Protein AF-A0A522D0Q1-F1 (afdb_monomer_lite)

Radius of gyration: 37.83 Å; chains: 1; bounding box: 61×31×117 Å

Sequence (93 aa):
MTEAVTRYIGIVVTIIVFVVLYVWQNIEVMKMKMEYRRGVRIEKQLVKENDRLHYEIERMRRLDRIEKYAQGAGLRYLGPQDFDVITVKQKGK

Foldseek 3Di:
DVVVVVVVVVVVVVVVVVVVVVVVVVVVVVVVVVVVVVVVVVVVVVVVVVVVVVVVVVVVVVVVVVVVVCVVVVNDDDDPVNDDDPDDDPDDD

Secondary structure (DSSP, 8-state):
-HHHHHHHHHHHHHHHHHHHHHHHHHHHHHHHHHHHHHHHHHHHHHHHHHHHHHHHHHHHHHHHHHHHHHHHTT-----GGG-----------

Structure (mmCIF, N/CA/C/O backbone):
data_AF-A0A522D0Q1-F1
#
_entry.id   AF-A0A522D0Q1-F1
#
loop_
_atom_site.group_PDB
_atom_site.id
_atom_site.type_symbol
_atom_site.label_atom_id
_atom_site.label_alt_id
_atom_site.label_comp_id
_atom_site.label_asym_id
_atom_site.label_entity_id
_atom_site.label_seq_id
_atom_site.pdbx_PDB_ins_code
_atom_site.Cartn_x
_atom_site.Cartn_y
_atom_site.Cartn_z
_atom_site.occupancy
_atom_site.B_iso_or_equiv
_atom_site.auth_seq_id
_atom_site.auth_comp_id
_atom_site.auth_asym_id
_atom_site.auth_atom_id
_atom_site.pdbx_PDB_model_n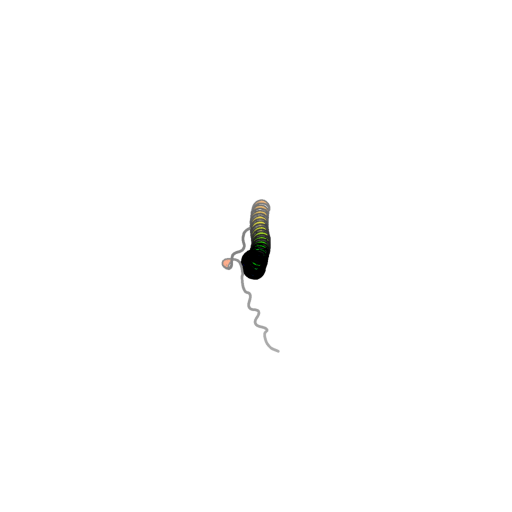um
ATOM 1 N N . MET A 1 1 ? 26.894 0.412 -49.886 1.00 60.81 1 MET A N 1
ATOM 2 C CA . MET A 1 1 ? 27.481 0.170 -48.544 1.00 60.81 1 MET A CA 1
ATOM 3 C C . MET A 1 1 ? 26.781 0.982 -47.455 1.00 60.81 1 MET A C 1
ATOM 5 O O . MET A 1 1 ? 26.421 0.403 -46.442 1.00 60.81 1 MET A O 1
ATOM 9 N N . THR A 1 2 ? 26.521 2.276 -47.666 1.00 73.81 2 THR A N 1
ATOM 10 C CA . THR A 1 2 ? 25.859 3.179 -46.702 1.00 73.81 2 THR A CA 1
ATOM 11 C C . THR A 1 2 ? 24.452 2.740 -46.273 1.00 73.81 2 THR A C 1
ATOM 13 O O . THR A 1 2 ? 24.175 2.732 -45.081 1.00 73.81 2 THR A O 1
ATOM 16 N N . GLU A 1 3 ? 23.594 2.275 -47.188 1.00 75.81 3 GLU A N 1
ATOM 17 C CA . GLU A 1 3 ? 22.222 1.848 -46.836 1.00 75.81 3 GLU A CA 1
ATOM 18 C C . GLU A 1 3 ? 22.165 0.653 -45.873 1.00 75.81 3 GLU A C 1
ATOM 20 O O . GLU A 1 3 ? 21.329 0.611 -44.969 1.00 75.81 3 GLU A O 1
ATOM 25 N N . ALA A 1 4 ? 23.066 -0.319 -46.046 1.00 80.69 4 ALA A N 1
ATOM 26 C CA . ALA A 1 4 ? 23.149 -1.480 -45.165 1.00 80.69 4 ALA A CA 1
ATOM 27 C C . ALA A 1 4 ? 23.586 -1.067 -43.752 1.00 80.69 4 ALA A C 1
ATOM 29 O O . ALA A 1 4 ? 23.024 -1.545 -42.769 1.00 80.69 4 ALA A O 1
ATOM 30 N N . VAL A 1 5 ? 24.527 -0.122 -43.655 1.00 86.50 5 VAL A N 1
ATOM 31 C CA . VAL A 1 5 ? 25.000 0.432 -42.381 1.00 86.50 5 VAL A CA 1
ATOM 32 C C . VAL A 1 5 ? 23.883 1.203 -41.673 1.00 86.50 5 VAL A C 1
ATOM 34 O O . VAL A 1 5 ? 23.660 0.983 -40.486 1.00 86.50 5 VAL A O 1
ATOM 37 N N . THR A 1 6 ? 23.115 2.034 -42.386 1.00 88.50 6 THR A N 1
ATOM 38 C CA . THR A 1 6 ? 21.985 2.776 -41.800 1.00 88.50 6 THR A CA 1
ATOM 39 C C . THR A 1 6 ? 20.905 1.841 -41.248 1.00 88.50 6 THR A C 1
ATOM 41 O O . THR A 1 6 ? 20.423 2.051 -40.134 1.00 88.50 6 THR A O 1
ATOM 44 N N . ARG A 1 7 ? 20.555 0.771 -41.977 1.00 89.00 7 ARG A N 1
ATOM 45 C CA . ARG A 1 7 ? 19.598 -0.243 -41.495 1.00 89.00 7 ARG A CA 1
ATOM 46 C C . ARG A 1 7 ? 20.121 -0.973 -40.260 1.00 89.00 7 ARG A C 1
ATOM 48 O O . ARG A 1 7 ? 19.373 -1.174 -39.307 1.00 89.00 7 ARG A O 1
ATOM 55 N N . TYR A 1 8 ? 21.405 -1.324 -40.256 1.00 92.19 8 TYR A N 1
ATOM 56 C CA . TYR A 1 8 ? 22.031 -2.016 -39.133 1.00 92.19 8 TYR A CA 1
ATOM 57 C C . TYR A 1 8 ? 22.050 -1.152 -37.866 1.00 92.19 8 TYR A C 1
ATOM 59 O O . TYR A 1 8 ? 21.669 -1.617 -36.794 1.00 92.19 8 TYR A O 1
ATOM 67 N N . ILE A 1 9 ? 22.400 0.132 -37.993 1.00 93.88 9 ILE A N 1
ATOM 68 C CA . ILE A 1 9 ? 22.359 1.093 -36.881 1.00 93.88 9 ILE A CA 1
ATOM 69 C C . ILE A 1 9 ? 20.933 1.223 -36.329 1.00 93.88 9 ILE A C 1
ATOM 71 O O . ILE A 1 9 ? 20.748 1.186 -35.115 1.00 93.88 9 ILE A O 1
ATOM 75 N N . GLY A 1 10 ? 19.918 1.302 -37.196 1.00 93.94 10 GLY A N 1
ATOM 76 C CA . GLY A 1 10 ? 18.515 1.367 -36.771 1.00 93.94 10 GLY A CA 1
ATOM 77 C C . GLY A 1 10 ? 18.078 0.158 -35.935 1.00 93.94 10 GLY A C 1
ATOM 78 O O . GLY A 1 10 ? 17.434 0.319 -34.895 1.00 93.94 10 GLY A O 1
ATOM 79 N N . ILE A 1 11 ? 18.479 -1.049 -36.344 1.00 94.31 11 ILE A N 1
ATOM 80 C CA . ILE A 1 11 ? 18.198 -2.290 -35.605 1.00 94.31 11 ILE A CA 1
ATOM 81 C C . ILE A 1 11 ? 18.893 -2.273 -34.240 1.00 94.31 11 ILE A C 1
ATOM 83 O O . ILE A 1 11 ? 18.255 -2.546 -33.225 1.00 94.31 11 ILE A O 1
ATOM 87 N N . VAL A 1 12 ? 20.176 -1.904 -34.195 1.00 95.56 12 VAL A N 1
ATOM 88 C CA . VAL A 1 12 ? 20.951 -1.853 -32.945 1.00 95.56 12 VAL A CA 1
ATOM 89 C C . VAL A 1 12 ? 20.346 -0.855 -31.958 1.00 95.56 12 VAL A C 1
ATOM 91 O O . VAL A 1 12 ? 20.140 -1.196 -30.796 1.00 95.56 12 VAL A O 1
ATOM 94 N N . VAL A 1 13 ? 19.995 0.349 -32.416 1.00 96.12 13 VAL A N 1
ATOM 95 C CA . VAL A 1 13 ? 19.355 1.369 -31.570 1.00 96.12 13 VAL A CA 1
ATOM 96 C C . VAL A 1 13 ? 18.019 0.865 -31.032 1.00 96.12 13 VAL A C 1
ATOM 98 O O . VAL A 1 13 ? 17.738 1.014 -29.845 1.00 96.12 13 VAL A O 1
ATOM 101 N N . THR A 1 14 ? 17.222 0.212 -31.878 1.00 95.50 14 THR A N 1
ATOM 102 C CA . THR A 1 14 ? 15.922 -0.334 -31.475 1.00 95.50 14 THR A CA 1
ATOM 103 C C . THR A 1 14 ? 16.089 -1.399 -30.395 1.00 95.50 14 THR A C 1
ATOM 105 O O . THR A 1 14 ? 15.413 -1.338 -29.373 1.00 95.50 14 THR A O 1
ATOM 108 N N . ILE A 1 15 ? 17.033 -2.329 -30.562 1.00 95.88 15 ILE A N 1
ATOM 109 C CA . ILE A 1 15 ? 17.322 -3.361 -29.559 1.00 95.88 15 ILE A CA 1
ATOM 110 C C . ILE A 1 15 ? 17.749 -2.725 -28.232 1.00 95.88 15 ILE A C 1
ATOM 112 O O . ILE A 1 15 ? 17.217 -3.097 -27.189 1.00 95.88 15 ILE A O 1
ATOM 116 N N . ILE A 1 16 ? 18.653 -1.740 -28.256 1.00 95.69 16 ILE A N 1
ATOM 117 C CA . ILE A 1 16 ? 19.117 -1.051 -27.041 1.00 95.69 16 ILE A CA 1
ATOM 118 C C . ILE A 1 16 ? 17.943 -0.390 -26.309 1.00 95.69 16 ILE A C 1
ATOM 120 O O . ILE A 1 16 ? 17.790 -0.577 -25.102 1.00 95.69 16 ILE A O 1
ATOM 124 N N . VAL A 1 17 ? 17.085 0.333 -27.033 1.00 96.31 17 VAL A N 1
ATOM 125 C CA . VAL A 1 17 ? 15.896 0.975 -26.453 1.00 96.31 17 VAL A CA 1
ATOM 126 C C . VAL A 1 17 ? 14.955 -0.067 -25.848 1.00 96.31 17 VAL A C 1
ATOM 128 O O . VAL A 1 17 ? 14.500 0.110 -24.719 1.00 96.31 17 VAL A O 1
ATOM 131 N N . PHE A 1 18 ? 14.710 -1.180 -26.542 1.00 96.19 18 PHE A N 1
ATOM 132 C CA . PHE A 1 18 ? 13.881 -2.268 -26.023 1.00 96.19 18 PHE A CA 1
ATOM 133 C C . PHE A 1 18 ? 14.449 -2.883 -24.742 1.00 96.19 18 PHE A C 1
ATOM 135 O O . PHE A 1 18 ? 13.691 -3.124 -23.805 1.00 96.19 18 PHE A O 1
ATOM 142 N N . VAL A 1 19 ? 15.764 -3.102 -24.660 1.00 95.81 19 VAL A N 1
ATOM 143 C CA . VAL A 1 19 ? 16.399 -3.636 -23.445 1.00 9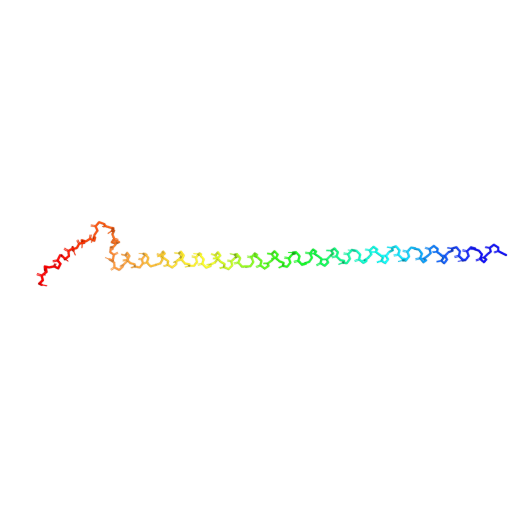5.81 19 VAL A CA 1
ATOM 144 C C . VAL A 1 19 ? 16.248 -2.664 -22.275 1.00 95.81 19 VAL A C 1
ATOM 146 O O . VAL A 1 19 ? 15.875 -3.081 -21.178 1.00 95.81 19 VAL A O 1
ATOM 149 N N . VAL A 1 20 ? 16.484 -1.369 -22.498 1.00 95.38 20 VAL A N 1
ATOM 150 C CA . VAL A 1 20 ? 16.330 -0.348 -21.451 1.00 95.38 20 VAL A CA 1
ATOM 151 C C . VAL A 1 20 ? 14.881 -0.276 -20.968 1.00 95.38 20 VAL A C 1
ATOM 153 O O . VAL A 1 20 ? 14.640 -0.304 -19.760 1.00 95.38 20 VAL A O 1
ATOM 156 N N . LEU A 1 21 ? 13.912 -0.254 -21.889 1.00 95.25 21 LEU A N 1
ATOM 157 C CA . LEU A 1 21 ? 12.487 -0.256 -21.551 1.00 95.25 21 LEU A CA 1
ATOM 158 C C . LEU A 1 21 ? 12.074 -1.522 -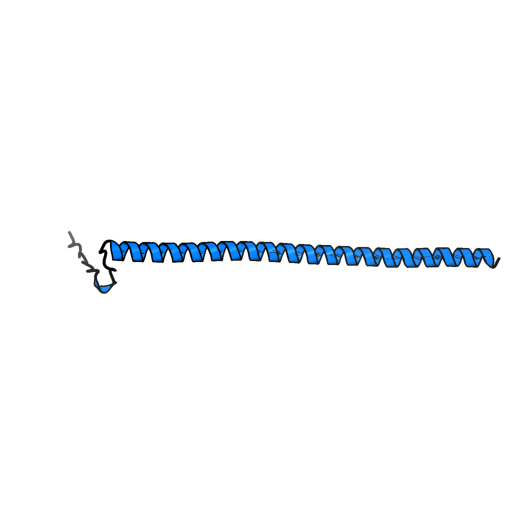20.799 1.00 95.25 21 LEU A C 1
ATOM 160 O O . LEU A 1 21 ? 11.317 -1.437 -19.836 1.00 95.25 21 LEU A O 1
ATOM 164 N N . TYR A 1 22 ? 12.594 -2.684 -21.190 1.00 93.81 22 TYR A N 1
ATOM 165 C CA . TYR A 1 22 ? 12.314 -3.946 -20.513 1.00 93.81 22 TYR A CA 1
ATOM 166 C C . TYR A 1 22 ? 12.799 -3.933 -19.058 1.00 93.81 22 TYR A C 1
ATOM 168 O O . TYR A 1 22 ? 12.051 -4.284 -18.143 1.00 93.81 22 TYR A O 1
ATOM 176 N N . VAL A 1 23 ? 14.036 -3.484 -18.826 1.00 93.00 23 VAL A N 1
ATOM 177 C CA . VAL A 1 23 ? 14.593 -3.367 -17.470 1.00 93.00 23 VAL A CA 1
ATOM 178 C C . VAL A 1 23 ? 13.804 -2.345 -16.651 1.00 93.00 23 VAL A C 1
ATOM 180 O O . VAL A 1 23 ? 13.487 -2.602 -15.488 1.00 93.00 23 VAL A O 1
ATOM 183 N N . TRP A 1 24 ? 13.429 -1.217 -17.257 1.00 94.31 24 TRP A N 1
ATOM 184 C CA . TRP A 1 24 ? 12.612 -0.199 -16.603 1.00 94.31 24 TRP A CA 1
ATOM 185 C C . TRP A 1 24 ? 11.247 -0.749 -16.168 1.00 94.31 24 TRP A C 1
ATOM 187 O O . TRP A 1 24 ? 10.896 -0.671 -14.990 1.00 94.31 24 TRP A O 1
ATOM 197 N N . GLN A 1 25 ? 10.516 -1.385 -17.088 1.00 90.38 25 GLN A N 1
ATOM 198 C CA . GLN A 1 25 ? 9.225 -2.016 -16.802 1.00 90.38 25 GLN A CA 1
ATOM 199 C C . GLN A 1 25 ? 9.344 -3.075 -15.702 1.00 90.38 25 GLN A C 1
ATOM 201 O O . GLN A 1 25 ? 8.477 -3.164 -14.835 1.00 90.38 25 GLN A O 1
ATOM 206 N N . ASN A 1 26 ? 10.428 -3.855 -15.686 1.00 91.94 26 ASN A N 1
ATOM 207 C CA . ASN A 1 26 ? 10.656 -4.864 -14.654 1.00 91.94 26 ASN A CA 1
ATOM 208 C C . ASN A 1 26 ? 10.741 -4.243 -13.248 1.00 91.94 26 ASN A C 1
ATOM 210 O O . ASN A 1 26 ? 10.092 -4.718 -12.309 1.00 91.94 26 ASN A O 1
ATOM 214 N N . ILE A 1 27 ? 11.489 -3.144 -13.117 1.00 86.81 27 ILE A N 1
ATOM 215 C CA . ILE A 1 27 ? 11.637 -2.409 -11.855 1.00 86.81 27 ILE A CA 1
ATOM 216 C C . ILE A 1 27 ? 10.311 -1.755 -11.453 1.00 86.81 27 ILE A C 1
ATOM 218 O O . ILE A 1 27 ? 9.925 -1.807 -10.283 1.00 86.81 27 ILE A O 1
ATOM 222 N N . GLU A 1 28 ? 9.601 -1.157 -12.405 1.00 90.19 28 GLU A N 1
ATOM 223 C CA . GLU A 1 28 ? 8.337 -0.463 -12.161 1.00 90.19 28 GLU A CA 1
ATOM 224 C C . GLU A 1 28 ? 7.237 -1.425 -11.694 1.00 90.19 28 GLU A C 1
ATOM 226 O O . GLU A 1 28 ? 6.599 -1.192 -10.665 1.00 90.19 28 GLU A O 1
ATOM 231 N N . VAL A 1 29 ? 7.117 -2.588 -12.339 1.00 85.75 29 VAL A N 1
ATOM 232 C CA . VAL A 1 29 ? 6.216 -3.665 -11.903 1.00 85.75 29 VAL A CA 1
ATOM 233 C C . VAL A 1 29 ? 6.576 -4.150 -10.497 1.00 85.75 29 VAL A C 1
ATOM 235 O O . VAL A 1 29 ? 5.687 -4.441 -9.690 1.00 85.75 29 VAL A O 1
ATOM 238 N N . MET A 1 30 ? 7.866 -4.233 -10.161 1.00 83.38 30 MET A N 1
ATOM 239 C CA . MET A 1 30 ? 8.286 -4.621 -8.814 1.00 83.38 30 MET A CA 1
ATOM 240 C C . MET A 1 30 ? 7.903 -3.566 -7.766 1.00 83.38 30 MET A C 1
ATOM 242 O O . MET A 1 30 ? 7.405 -3.928 -6.695 1.00 83.38 30 MET A O 1
ATOM 246 N N . LYS A 1 31 ? 8.079 -2.273 -8.067 1.00 83.94 31 LYS A N 1
ATOM 247 C CA . LYS A 1 31 ? 7.643 -1.175 -7.189 1.00 83.94 31 LYS A CA 1
ATOM 248 C C . LYS A 1 31 ? 6.133 -1.212 -6.963 1.00 83.94 31 LYS A C 1
ATOM 250 O O . LYS A 1 31 ? 5.710 -1.251 -5.808 1.00 83.94 31 LYS A O 1
ATOM 255 N N . MET A 1 32 ? 5.343 -1.349 -8.028 1.00 83.50 32 MET A N 1
ATOM 256 C CA . MET A 1 32 ? 3.882 -1.468 -7.935 1.00 83.50 32 MET A CA 1
ATOM 257 C C . MET A 1 32 ? 3.455 -2.660 -7.065 1.00 83.50 32 MET A C 1
ATOM 259 O O . MET A 1 32 ? 2.605 -2.526 -6.185 1.00 83.50 32 MET A O 1
ATOM 263 N N . LYS A 1 33 ? 4.093 -3.830 -7.223 1.00 82.69 33 LYS A N 1
ATOM 264 C CA . LYS A 1 33 ? 3.822 -5.010 -6.376 1.00 82.69 33 LYS A CA 1
ATOM 265 C C . LYS A 1 33 ? 4.171 -4.789 -4.903 1.00 82.69 33 LYS A C 1
ATOM 267 O O . LYS A 1 33 ? 3.568 -5.422 -4.030 1.00 82.69 33 LYS A O 1
ATOM 272 N N . MET A 1 34 ? 5.180 -3.975 -4.598 1.00 83.19 34 MET A N 1
ATOM 273 C CA . MET A 1 34 ? 5.533 -3.640 -3.217 1.00 83.19 34 MET A CA 1
ATOM 274 C C . MET A 1 34 ? 4.545 -2.653 -2.605 1.00 83.19 34 MET A C 1
ATOM 276 O O . MET A 1 34 ? 4.114 -2.874 -1.475 1.00 83.19 34 MET A O 1
ATOM 280 N N . GLU A 1 35 ? 4.163 -1.613 -3.341 1.00 84.94 35 GLU A N 1
ATOM 281 C CA . GLU A 1 35 ? 3.171 -0.630 -2.897 1.00 84.94 35 GLU A CA 1
ATOM 282 C C . GLU A 1 35 ? 1.814 -1.281 -2.652 1.00 84.94 35 GLU A C 1
ATOM 284 O O . GLU A 1 35 ? 1.246 -1.116 -1.574 1.00 84.94 35 GLU A O 1
ATOM 289 N N . TYR A 1 36 ? 1.367 -2.147 -3.564 1.00 84.06 36 TYR A N 1
ATOM 290 C CA . TYR A 1 36 ? 0.150 -2.934 -3.379 1.00 84.06 36 TYR A CA 1
ATOM 291 C C . TYR A 1 36 ? 0.200 -3.777 -2.095 1.00 84.06 36 TYR A C 1
ATOM 293 O O . TYR A 1 36 ? -0.705 -3.733 -1.263 1.00 84.06 36 TYR A O 1
ATOM 301 N N . ARG A 1 37 ? 1.305 -4.499 -1.860 1.00 84.19 37 ARG A N 1
ATOM 302 C CA . ARG A 1 37 ? 1.479 -5.309 -0.640 1.00 84.19 37 ARG A CA 1
ATOM 303 C C . ARG A 1 37 ? 1.596 -4.483 0.640 1.00 84.19 37 ARG A C 1
ATOM 305 O O . ARG A 1 37 ? 1.319 -5.010 1.719 1.00 84.19 37 ARG A O 1
ATOM 312 N N . ARG A 1 38 ? 2.051 -3.231 0.557 1.00 87.12 38 ARG A N 1
ATOM 313 C CA . ARG A 1 38 ? 2.033 -2.295 1.690 1.00 87.12 38 ARG A CA 1
ATOM 314 C C . ARG A 1 38 ? 0.607 -1.828 1.966 1.00 87.12 38 ARG A C 1
ATOM 316 O O . ARG A 1 38 ? 0.179 -1.941 3.109 1.00 87.12 38 ARG A O 1
ATOM 323 N N . GLY A 1 39 ? -0.135 -1.426 0.935 1.00 85.06 39 GLY A N 1
ATOM 324 C CA . GLY A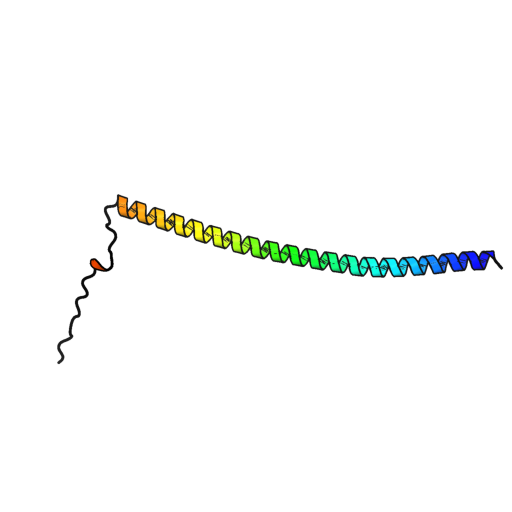 1 39 ? -1.541 -1.026 1.046 1.00 85.06 39 GLY A CA 1
ATOM 325 C C . GLY A 1 39 ? -2.410 -2.114 1.678 1.00 85.06 39 GLY A C 1
ATOM 326 O O . GLY A 1 39 ? -3.045 -1.870 2.696 1.00 85.06 39 GLY A O 1
ATOM 327 N N . VAL A 1 40 ? -2.323 -3.350 1.177 1.00 88.12 40 VAL A N 1
ATOM 328 C CA . VAL A 1 40 ? -3.079 -4.497 1.723 1.00 88.12 40 VAL A CA 1
ATOM 329 C C . VAL A 1 40 ? -2.731 -4.781 3.191 1.00 88.12 40 VAL A C 1
ATOM 331 O O . VAL A 1 40 ? -3.578 -5.222 3.968 1.00 88.12 40 VAL A O 1
ATOM 334 N N . ARG A 1 41 ? -1.479 -4.552 3.609 1.00 88.94 41 ARG A N 1
ATOM 335 C CA . ARG A 1 41 ? -1.094 -4.709 5.020 1.00 88.94 41 ARG A CA 1
ATOM 336 C C . ARG A 1 41 ? -1.718 -3.637 5.904 1.00 88.94 41 ARG A C 1
ATOM 338 O O . ARG A 1 41 ? -2.201 -3.979 6.979 1.00 88.94 41 ARG A O 1
ATOM 345 N N . ILE A 1 42 ? -1.710 -2.389 5.444 1.00 90.75 42 ILE A N 1
ATOM 346 C CA . ILE A 1 42 ? -2.320 -1.262 6.155 1.00 90.75 42 ILE A CA 1
ATOM 347 C C . ILE A 1 42 ? -3.828 -1.481 6.278 1.00 90.75 42 ILE A C 1
ATOM 349 O O . ILE A 1 42 ? -4.372 -1.371 7.369 1.00 90.75 42 ILE A O 1
ATOM 353 N N . GLU A 1 43 ? -4.490 -1.886 5.196 1.00 87.94 43 GLU A N 1
ATOM 354 C CA . GLU A 1 43 ? -5.921 -2.195 5.196 1.00 87.94 43 GLU A CA 1
ATOM 355 C C . GLU A 1 43 ? -6.267 -3.270 6.235 1.00 87.94 43 GLU A C 1
ATOM 357 O O . GLU A 1 43 ? -7.138 -3.068 7.077 1.00 87.94 43 GLU A O 1
ATOM 362 N N . LYS A 1 44 ? -5.523 -4.385 6.262 1.00 89.19 44 LYS A N 1
ATOM 363 C CA . LYS A 1 44 ? -5.732 -5.443 7.264 1.00 89.19 44 LYS A CA 1
ATOM 364 C C . LYS A 1 44 ? -5.507 -4.968 8.699 1.00 89.19 44 LYS A C 1
ATOM 366 O O . LYS A 1 44 ? -6.190 -5.444 9.603 1.00 89.19 44 LYS A O 1
ATOM 371 N N . GLN A 1 45 ? -4.539 -4.080 8.923 1.00 90.19 45 GLN A N 1
ATOM 372 C CA . GLN A 1 45 ? -4.309 -3.499 10.246 1.00 90.19 45 GLN A CA 1
ATOM 373 C C . GLN A 1 45 ? -5.480 -2.609 10.664 1.00 90.19 45 GLN A C 1
ATOM 375 O O . GLN A 1 45 ? -6.010 -2.798 11.755 1.00 90.19 45 GLN A O 1
ATOM 380 N N . LEU A 1 46 ? -5.940 -1.731 9.772 1.00 89.06 46 LEU A N 1
ATOM 381 C CA . LEU A 1 46 ? -7.069 -0.839 10.026 1.00 89.06 46 LEU A CA 1
ATOM 382 C C . LEU A 1 46 ? -8.365 -1.604 10.303 1.00 89.06 46 LEU A C 1
ATOM 384 O O . LEU A 1 46 ? -9.074 -1.257 11.240 1.00 89.06 46 LEU A O 1
ATOM 388 N N . VAL A 1 47 ? -8.654 -2.672 9.553 1.00 91.75 47 VAL A N 1
ATOM 389 C CA . VAL A 1 47 ? -9.829 -3.526 9.812 1.00 91.75 47 VAL A CA 1
ATOM 390 C C . VAL A 1 47 ? -9.752 -4.144 11.208 1.00 91.75 47 VAL A C 1
ATOM 392 O O . VAL A 1 47 ? -10.712 -4.085 11.969 1.00 91.75 47 VAL A O 1
ATOM 395 N N . LYS A 1 48 ? -8.586 -4.671 11.594 1.00 90.00 48 LYS A N 1
ATOM 396 C CA . LYS A 1 48 ? -8.399 -5.277 12.918 1.00 90.00 48 LYS A CA 1
ATOM 397 C C . LYS A 1 48 ? -8.537 -4.259 14.056 1.00 90.00 48 LYS A C 1
ATOM 399 O O . LYS A 1 48 ? -9.064 -4.586 15.118 1.00 90.00 48 LYS A O 1
ATOM 404 N N . GLU A 1 49 ? -8.034 -3.044 13.860 1.00 89.81 49 GLU A N 1
ATOM 405 C CA . GLU A 1 49 ? -8.186 -1.952 14.825 1.00 89.81 49 GLU A CA 1
ATOM 406 C C . GLU A 1 49 ? -9.640 -1.494 14.926 1.00 89.81 49 GLU A C 1
ATOM 408 O O . GLU A 1 49 ? -10.144 -1.299 16.030 1.00 89.81 49 GLU A O 1
ATOM 413 N N . ASN A 1 50 ? -10.335 -1.395 13.794 1.00 90.75 50 ASN A N 1
ATOM 414 C CA . ASN A 1 50 ? -11.744 -1.039 13.741 1.00 90.75 50 ASN A CA 1
ATOM 415 C C . ASN A 1 50 ? -12.617 -2.066 14.484 1.00 90.75 50 ASN A C 1
ATOM 417 O O . ASN A 1 50 ? -13.396 -1.678 15.353 1.00 90.75 50 ASN A O 1
ATOM 421 N N . ASP A 1 51 ? -12.410 -3.365 14.244 1.00 89.06 51 ASP A N 1
ATOM 422 C CA . ASP A 1 51 ? -13.107 -4.440 14.963 1.00 89.06 51 ASP A CA 1
ATOM 423 C C . ASP A 1 51 ? -12.879 -4.356 16.477 1.00 89.06 51 ASP A C 1
ATOM 425 O O . ASP A 1 51 ? -13.805 -4.512 17.279 1.00 89.06 51 ASP A O 1
ATOM 429 N N . ARG A 1 52 ? -11.640 -4.066 16.891 1.00 90.19 52 ARG A N 1
ATOM 430 C CA . ARG A 1 52 ? -11.302 -3.894 18.306 1.00 90.19 52 ARG A CA 1
ATOM 431 C C . ARG A 1 52 ? -12.023 -2.693 18.916 1.00 90.19 52 ARG A C 1
ATOM 433 O O . ARG A 1 52 ? -12.561 -2.812 20.015 1.00 90.19 52 ARG A O 1
ATOM 440 N N . LEU A 1 53 ? -12.051 -1.560 18.220 1.00 89.19 53 LEU A N 1
ATOM 441 C CA . LEU A 1 53 ? -12.753 -0.361 18.679 1.00 89.19 53 LEU A CA 1
ATOM 442 C C . LEU A 1 53 ? -14.258 -0.612 18.793 1.00 89.19 53 LEU A C 1
ATOM 444 O O . LEU A 1 53 ? -14.864 -0.248 19.799 1.00 89.19 53 LEU A O 1
ATOM 448 N N . HIS A 1 54 ? -14.858 -1.300 17.820 1.00 87.88 54 HIS A N 1
ATOM 449 C CA . HIS A 1 54 ? -16.262 -1.699 17.893 1.00 87.88 54 HIS A CA 1
ATOM 450 C C . HIS A 1 54 ? -16.549 -2.591 19.099 1.00 87.88 54 HIS A C 1
ATOM 452 O O . HIS A 1 54 ? -17.544 -2.382 19.799 1.00 87.88 54 HIS A O 1
ATOM 458 N N . TYR A 1 55 ? -15.667 -3.548 19.383 1.00 87.69 55 TYR A N 1
ATOM 459 C CA . TYR A 1 55 ? -15.787 -4.384 20.570 1.00 87.69 55 TYR A CA 1
ATOM 460 C C . TYR A 1 55 ? -15.706 -3.565 21.868 1.00 87.69 55 TYR A C 1
ATOM 462 O O . TYR A 1 55 ? -16.514 -3.763 22.778 1.00 87.69 55 TYR A O 1
ATOM 470 N N . GLU A 1 56 ? -14.761 -2.627 21.959 1.00 84.44 56 GLU A N 1
ATOM 471 C CA . GLU A 1 56 ? -14.611 -1.756 23.129 1.00 84.44 56 GLU A CA 1
ATOM 472 C C . GLU A 1 56 ? -15.846 -0.861 23.334 1.00 84.44 56 GLU A C 1
ATOM 474 O O . GLU A 1 56 ? -16.353 -0.778 24.455 1.00 84.44 56 GLU A O 1
ATOM 479 N N . ILE A 1 57 ? -16.400 -0.283 22.263 1.00 85.44 57 ILE A N 1
ATOM 480 C CA . ILE A 1 57 ? -17.638 0.512 22.309 1.00 85.44 57 ILE A CA 1
ATOM 481 C C . ILE A 1 57 ? -18.815 -0.336 22.800 1.00 85.44 57 ILE A C 1
ATOM 483 O O . ILE A 1 57 ? -19.550 0.080 23.698 1.00 85.44 57 ILE A O 1
ATOM 487 N N . GLU A 1 58 ? -19.005 -1.538 22.250 1.00 81.88 58 GLU 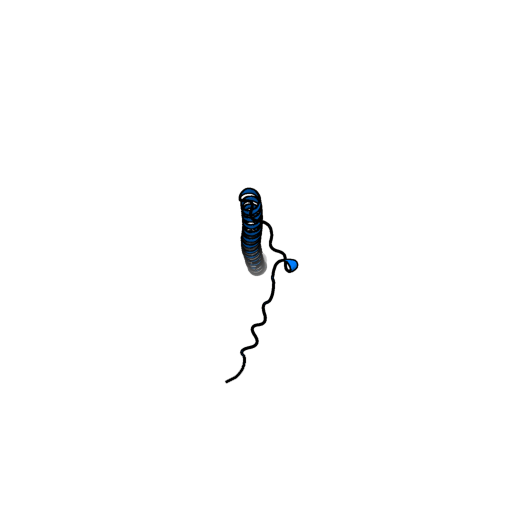A N 1
ATOM 488 C CA . GLU A 1 58 ? -20.133 -2.389 22.637 1.00 81.88 58 GLU A CA 1
ATOM 489 C C . GLU A 1 58 ? -19.998 -2.876 24.089 1.00 81.88 58 GLU A C 1
ATOM 491 O O . GLU A 1 58 ? -20.997 -2.985 24.806 1.00 81.88 58 GLU A O 1
ATOM 496 N N . ARG A 1 59 ? -18.766 -3.099 24.567 1.00 80.81 59 ARG A N 1
ATOM 497 C CA . ARG A 1 59 ? -18.486 -3.409 25.975 1.00 80.81 59 ARG A CA 1
ATOM 498 C C . ARG A 1 59 ? -18.882 -2.255 26.895 1.00 80.81 59 ARG A C 1
ATOM 500 O O . ARG A 1 59 ? -19.591 -2.500 27.870 1.00 80.81 59 ARG A O 1
ATOM 507 N N . MET A 1 60 ? -18.469 -1.023 26.589 1.00 79.25 60 MET A N 1
ATOM 508 C CA . MET A 1 60 ? -18.859 0.161 27.373 1.00 79.25 60 MET A CA 1
ATOM 509 C C . MET A 1 60 ? -20.381 0.339 27.369 1.00 79.25 60 MET A C 1
ATOM 511 O O . MET A 1 60 ? -21.000 0.448 28.421 1.00 79.25 60 MET A O 1
ATOM 515 N N . ARG A 1 61 ? -21.018 0.207 26.200 1.00 81.69 61 ARG A N 1
ATOM 516 C CA . ARG A 1 61 ? -22.478 0.305 26.055 1.00 81.69 61 ARG A CA 1
ATOM 517 C C . ARG A 1 61 ? -23.245 -0.764 26.842 1.00 81.69 61 ARG A C 1
ATOM 519 O O . ARG A 1 61 ? -24.399 -0.553 27.223 1.00 81.69 61 ARG A O 1
ATOM 526 N N . ARG A 1 62 ? -22.668 -1.954 27.030 1.00 76.81 62 ARG A N 1
ATOM 527 C CA . ARG A 1 62 ? -23.251 -3.000 27.886 1.00 76.81 62 ARG A CA 1
ATOM 528 C C . ARG A 1 62 ? -23.095 -2.665 29.364 1.00 76.81 62 ARG A C 1
ATOM 530 O O . ARG A 1 62 ? -24.056 -2.869 30.095 1.00 76.81 62 ARG A O 1
ATOM 537 N N . LEU A 1 63 ? -21.950 -2.130 29.785 1.00 75.94 63 LEU A N 1
ATOM 538 C CA . LEU A 1 63 ? -21.745 -1.680 31.165 1.00 75.94 63 LEU A CA 1
ATOM 539 C C . LEU A 1 63 ? -22.721 -0.559 31.536 1.00 75.94 63 LEU A C 1
ATOM 541 O O . LEU A 1 63 ? -23.433 -0.705 32.522 1.00 75.94 63 LEU A O 1
ATOM 545 N N . ASP A 1 64 ? -22.877 0.456 30.683 1.00 75.56 64 ASP A N 1
ATOM 546 C CA . ASP A 1 64 ? -23.853 1.534 30.897 1.00 75.56 64 ASP A CA 1
ATOM 547 C C . ASP A 1 64 ? -25.290 1.003 31.005 1.00 75.56 64 ASP A C 1
ATOM 549 O O . ASP A 1 64 ? -26.103 1.488 31.794 1.00 75.56 64 ASP A O 1
ATOM 553 N N . ARG A 1 65 ? -25.633 -0.011 30.197 1.00 73.19 65 ARG A N 1
ATOM 554 C CA . ARG A 1 65 ? -26.944 -0.673 30.268 1.00 73.19 65 ARG A CA 1
ATOM 555 C C . ARG A 1 65 ? -27.126 -1.443 31.572 1.00 73.19 65 ARG A C 1
ATOM 557 O O . ARG A 1 65 ? -28.210 -1.384 32.143 1.00 73.19 65 ARG A O 1
ATOM 564 N N . ILE A 1 66 ? -26.095 -2.147 32.035 1.00 73.31 66 ILE A N 1
ATOM 565 C CA . ILE A 1 66 ? -26.122 -2.888 33.301 1.00 73.31 66 ILE A CA 1
ATOM 566 C C . ILE A 1 66 ? -26.254 -1.921 34.479 1.00 73.31 66 ILE A C 1
ATOM 568 O O . ILE A 1 66 ? -27.067 -2.162 35.365 1.00 73.31 66 ILE A O 1
ATOM 572 N N . GLU A 1 67 ? -25.522 -0.810 34.469 1.00 73.62 67 GLU A N 1
ATOM 573 C CA . GLU A 1 67 ? -25.574 0.196 35.530 1.00 73.62 67 GLU A CA 1
ATOM 574 C C . GLU A 1 67 ? -26.952 0.864 35.608 1.00 73.62 67 GLU A C 1
ATOM 576 O O . GLU A 1 67 ? -27.543 0.951 36.685 1.00 73.62 67 GLU A O 1
ATOM 581 N N . LYS A 1 68 ? -27.536 1.229 34.459 1.00 75.38 68 LYS A N 1
ATOM 582 C CA . LYS A 1 68 ? -28.907 1.761 34.396 1.00 75.38 68 LYS A CA 1
ATOM 583 C C . LYS A 1 68 ? -29.960 0.744 34.832 1.00 75.38 68 LYS A C 1
ATOM 585 O O . LYS A 1 68 ? -30.919 1.115 35.504 1.00 75.38 68 LYS A O 1
ATOM 590 N N . TYR A 1 69 ? -29.794 -0.530 34.473 1.00 73.00 69 TYR A N 1
ATOM 591 C CA . TYR A 1 69 ? -30.681 -1.599 34.932 1.00 73.00 69 TYR A CA 1
ATOM 592 C C . TYR A 1 69 ? -30.579 -1.803 36.448 1.00 73.00 69 TYR A C 1
ATOM 594 O O . TYR A 1 69 ? -31.603 -1.893 37.117 1.00 73.00 69 TYR A O 1
ATOM 602 N N . ALA A 1 70 ? -29.365 -1.815 37.005 1.00 68.69 70 ALA A N 1
ATOM 603 C CA . ALA A 1 70 ? -29.138 -1.947 38.441 1.00 68.69 70 ALA A CA 1
ATOM 604 C C . ALA A 1 70 ? -29.760 -0.778 39.223 1.00 68.69 70 ALA A C 1
ATOM 606 O O . ALA A 1 70 ? -30.483 -1.013 40.190 1.00 68.69 70 ALA A O 1
ATOM 607 N N . GLN A 1 71 ? -29.578 0.461 38.753 1.00 71.94 71 GLN A N 1
ATOM 608 C CA . GLN A 1 71 ? -30.220 1.641 39.342 1.00 71.94 71 GLN A CA 1
ATOM 609 C C . GLN A 1 71 ? -31.754 1.564 39.269 1.00 71.94 71 GLN A C 1
ATOM 611 O O . GLN A 1 71 ? -32.426 1.843 40.260 1.00 71.94 71 GLN A O 1
ATOM 616 N N . GLY A 1 72 ? -32.320 1.141 38.131 1.00 71.75 72 GLY A N 1
ATOM 617 C CA . GLY A 1 72 ? -33.770 0.973 37.963 1.00 71.75 72 GLY A CA 1
ATOM 618 C C . GLY A 1 72 ? -34.369 -0.176 38.785 1.00 71.75 72 GLY A C 1
ATOM 619 O O . GLY A 1 72 ? -35.521 -0.097 39.201 1.00 71.75 72 GLY A O 1
ATOM 620 N N . ALA A 1 73 ? -33.584 -1.217 39.064 1.00 72.00 73 ALA A N 1
ATOM 621 C CA . ALA A 1 73 ? -33.958 -2.341 39.922 1.00 72.00 73 ALA A CA 1
ATOM 622 C C . ALA A 1 73 ? -33.757 -2.054 41.426 1.00 72.00 73 ALA A C 1
ATOM 624 O O . ALA A 1 73 ? -33.971 -2.942 42.250 1.00 72.00 73 ALA A O 1
ATOM 625 N N . GLY A 1 74 ? -33.337 -0.836 41.798 1.00 63.22 74 GLY A N 1
ATOM 626 C CA . GLY A 1 74 ? -33.095 -0.442 43.190 1.00 63.22 74 GLY A CA 1
ATOM 627 C C . GLY A 1 74 ? -31.829 -1.048 43.807 1.00 63.22 74 GLY A C 1
ATOM 628 O O . GLY A 1 74 ? -31.648 -0.986 45.023 1.00 63.22 74 GLY A O 1
ATOM 629 N N . LEU A 1 75 ? -30.944 -1.632 42.994 1.00 65.69 75 LEU A N 1
ATOM 630 C CA . LEU A 1 75 ? -29.668 -2.181 43.445 1.00 65.69 75 LEU A CA 1
ATOM 631 C C . LEU A 1 75 ? -28.671 -1.031 43.639 1.00 65.69 75 LEU A C 1
ATOM 633 O O . LEU A 1 75 ? -28.325 -0.311 42.701 1.00 65.69 75 LEU A O 1
ATOM 637 N N . ARG A 1 76 ? -28.220 -0.843 44.881 1.00 63.00 76 ARG A N 1
ATOM 638 C CA . ARG A 1 76 ? -27.259 0.199 45.262 1.00 63.00 76 ARG A CA 1
ATOM 639 C C . ARG A 1 76 ? -25.831 -0.250 44.935 1.00 63.00 76 ARG A C 1
ATOM 641 O O . ARG A 1 76 ? -25.475 -1.402 45.168 1.00 63.00 76 ARG A O 1
ATOM 648 N N . TYR A 1 77 ? -25.016 0.665 44.411 1.00 64.00 77 TYR A N 1
ATOM 649 C CA . TYR A 1 77 ? -23.590 0.431 44.172 1.00 64.00 77 TYR A CA 1
ATOM 650 C C . TYR A 1 77 ? -22.882 0.166 45.509 1.00 64.00 77 TYR A C 1
ATOM 652 O O . TYR A 1 77 ? -22.858 1.049 46.366 1.00 64.00 77 TYR A O 1
ATOM 660 N N . LEU A 1 78 ? -22.351 -1.046 45.689 1.00 63.75 78 LEU A N 1
ATOM 661 C CA . LEU A 1 78 ? -21.591 -1.439 46.877 1.00 63.75 78 LEU A CA 1
ATOM 662 C C . LEU A 1 78 ? -20.149 -0.956 46.723 1.00 63.75 78 LEU A C 1
ATOM 664 O O . LEU A 1 78 ? -19.416 -1.415 45.844 1.00 63.75 78 LEU A O 1
ATOM 668 N N . GLY A 1 79 ? -19.754 0.002 47.557 1.00 67.69 79 GLY A N 1
ATOM 669 C CA . GLY A 1 79 ? -18.384 0.493 47.613 1.00 67.69 79 GLY A CA 1
ATOM 670 C C . GLY A 1 79 ? -17.513 -0.355 48.546 1.00 67.69 79 GLY A C 1
ATOM 671 O O . GLY A 1 79 ? -18.030 -1.138 49.338 1.00 67.69 79 GLY A O 1
ATOM 672 N N . PRO A 1 80 ? -16.182 -0.153 48.550 1.00 61.16 80 PRO A N 1
ATOM 673 C CA . PRO A 1 80 ? -15.267 -0.807 49.497 1.00 61.16 80 PRO A CA 1
ATOM 674 C C . PRO A 1 80 ? -15.610 -0.563 50.978 1.00 61.16 80 PRO A C 1
ATOM 676 O O . PRO A 1 80 ? -15.119 -1.270 51.847 1.00 61.16 80 PRO A O 1
ATOM 679 N N . GLN A 1 81 ? -16.434 0.451 51.253 1.00 67.19 81 GLN A N 1
ATOM 680 C CA . GLN A 1 81 ? -16.900 0.856 52.580 1.00 67.19 81 GLN A CA 1
ATOM 681 C C . GLN A 1 81 ? -18.057 -0.018 53.095 1.00 67.19 81 GLN A C 1
ATOM 683 O O . GLN A 1 81 ? -18.342 -0.002 54.286 1.00 67.19 81 GLN A O 1
ATOM 688 N N . ASP A 1 82 ? -18.708 -0.778 52.207 1.00 60.97 82 ASP A N 1
ATOM 689 C CA . ASP A 1 82 ? -19.865 -1.624 52.520 1.00 60.97 82 ASP A CA 1
ATOM 690 C C . ASP A 1 82 ? -19.469 -3.094 52.784 1.00 60.97 82 ASP A C 1
ATOM 692 O O . ASP A 1 82 ? -20.331 -3.946 53.004 1.00 60.97 82 ASP A O 1
ATOM 696 N N . PHE A 1 83 ? -18.168 -3.414 52.752 1.00 63.00 83 PHE A N 1
ATOM 697 C CA . PHE A 1 83 ? -17.642 -4.756 53.009 1.00 63.00 83 PHE A CA 1
ATOM 698 C C . PHE A 1 83 ? -17.072 -4.851 54.426 1.00 63.00 83 PHE A C 1
ATOM 700 O O . PHE A 1 83 ? -16.025 -4.276 54.716 1.00 63.00 83 PHE A O 1
ATOM 707 N N . ASP A 1 84 ? -17.727 -5.626 55.292 1.00 63.22 84 ASP A N 1
ATOM 708 C CA . ASP A 1 84 ? -17.215 -5.925 56.630 1.00 63.22 84 ASP A CA 1
ATOM 709 C C . ASP A 1 84 ? -16.394 -7.227 56.596 1.00 63.22 84 ASP A C 1
ATOM 711 O O . ASP A 1 84 ? -16.914 -8.321 56.351 1.00 63.22 84 ASP A O 1
ATOM 715 N N . VAL A 1 85 ? -15.073 -7.114 56.765 1.00 66.19 85 VAL A N 1
ATOM 716 C CA . VAL A 1 85 ? -14.146 -8.254 56.689 1.00 66.19 85 VAL A CA 1
ATOM 717 C C . VAL A 1 85 ? -14.072 -8.931 58.055 1.00 66.19 85 VAL A C 1
ATOM 719 O O . VAL A 1 85 ? -13.230 -8.612 58.896 1.00 66.19 85 VAL A O 1
ATOM 722 N N . ILE A 1 86 ? -14.938 -9.919 58.276 1.00 67.94 86 ILE A N 1
ATOM 723 C CA . ILE A 1 86 ? -14.905 -10.731 59.496 1.00 67.94 86 ILE A CA 1
ATOM 724 C C . ILE A 1 86 ? -13.719 -11.701 59.413 1.00 67.94 86 ILE A C 1
ATOM 726 O O . ILE A 1 86 ? -13.778 -12.750 58.772 1.00 67.94 86 ILE A O 1
ATOM 730 N N . THR A 1 87 ? -12.619 -11.358 60.086 1.00 57.28 87 THR A N 1
ATOM 731 C CA . THR A 1 87 ? -11.464 -12.255 60.219 1.00 57.28 87 THR A CA 1
ATOM 732 C C . THR A 1 87 ? -11.768 -13.310 61.280 1.00 57.28 87 THR A C 1
ATOM 734 O O . THR A 1 87 ? -11.630 -13.071 62.481 1.00 57.28 87 THR A O 1
ATOM 737 N N . VAL A 1 88 ? -12.183 -14.502 60.851 1.00 65.38 88 VAL A N 1
ATOM 738 C CA . VAL A 1 88 ? -12.393 -15.637 61.757 1.00 65.38 88 VAL A CA 1
ATOM 739 C C . VAL A 1 88 ? -11.026 -16.195 62.158 1.00 65.38 88 VAL A C 1
ATOM 741 O O . VAL A 1 88 ? -10.416 -16.972 61.426 1.00 65.38 88 VAL A O 1
ATOM 744 N N . LYS A 1 89 ? -10.517 -15.808 63.335 1.00 57.34 89 LYS A N 1
ATOM 745 C CA . LYS A 1 89 ? -9.395 -16.521 63.965 1.00 57.34 89 LYS A CA 1
ATOM 746 C C . LYS A 1 89 ? -9.869 -17.937 64.296 1.00 57.34 89 LYS A C 1
ATOM 748 O O . LYS A 1 89 ? -10.603 -18.130 65.265 1.00 57.34 89 LYS A O 1
ATOM 753 N N . GLN A 1 90 ? -9.442 -18.922 63.506 1.00 54.59 90 GLN A N 1
ATOM 754 C CA . GLN A 1 90 ? -9.528 -20.326 63.897 1.00 54.59 90 GLN A CA 1
ATOM 755 C C . GLN A 1 90 ? -8.798 -20.493 65.233 1.00 54.59 90 GLN A C 1
ATOM 757 O O . GLN A 1 90 ? -7.580 -20.347 65.327 1.00 54.59 90 GLN A O 1
ATOM 762 N N . LYS A 1 91 ? -9.572 -20.740 66.291 1.00 50.41 91 LYS A N 1
ATOM 763 C CA . LYS A 1 91 ? -9.050 -21.103 67.604 1.00 50.41 91 LYS A CA 1
ATOM 764 C C . LYS A 1 91 ? -8.494 -22.519 67.475 1.00 50.41 91 LYS A C 1
ATOM 766 O O . LYS A 1 91 ? -9.247 -23.441 67.170 1.00 50.41 91 LYS A O 1
ATOM 771 N N . GLY A 1 92 ? -7.182 -22.645 67.653 1.00 53.50 92 GLY A N 1
ATOM 772 C CA . GLY A 1 92 ? -6.472 -23.915 67.599 1.00 53.50 92 GLY A CA 1
ATOM 773 C C . GLY A 1 92 ? -7.071 -24.964 68.535 1.00 53.50 92 GLY A C 1
ATOM 774 O O . GLY A 1 92 ? -7.545 -24.647 69.631 1.00 53.50 92 GLY A O 1
ATOM 775 N N . LYS A 1 93 ? -7.023 -26.207 68.067 1.00 40.38 93 LYS A N 1
ATOM 776 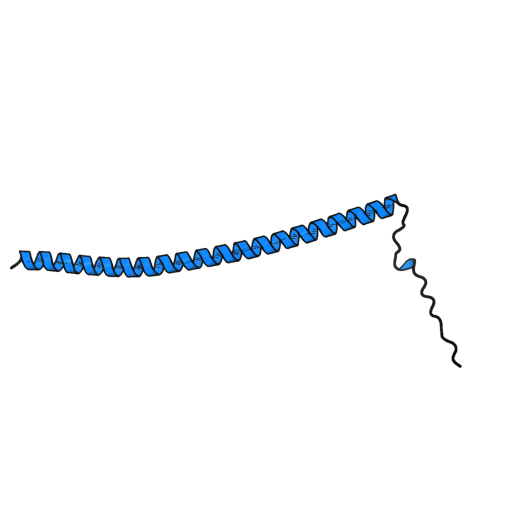C CA . LYS A 1 93 ? -7.003 -27.419 68.876 1.00 40.38 93 LYS A CA 1
ATOM 777 C C . LYS A 1 93 ? -5.773 -28.211 68.474 1.00 40.38 93 LYS A C 1
ATOM 779 O O . LYS A 1 93 ? -5.501 -28.239 67.254 1.00 40.38 93 LYS A O 1
#

pLDDT: mean 80.39, std 12.85, range [40.38, 96.31]